Protein AF-A0A2A4P894-F1 (afdb_monomer_lite)

Secondary structure (DSSP, 8-state):
---------PPPEE-TT--EE---TTTS-HHHHHHHHHHHHHHHHHHHHS-HHHHHHHHHHHTS---HHHHHHHHTS-HHHHHHHHHHHHHHHHHHHHHHHTT-

pLDDT: mean 79.54, std 22.39, range [30.97, 98.5]

Sequence (104 aa):
MVRQTRHSSLAIVTNDRGEITAGSTAERGPAEAAAAAESKLLVRDCLDRLPPKFREVLILRELEGLSYRDIARIVGVAQGTVESRIFRARARLANELRKMEEAL

Foldseek 3Di:
DDDDDDLDDFDWDADPVRDTDRDDLVVDPPVVNVVVVVVVVQLVVLLVPDDPLLSQLQCCCPRVVDDLVVSCVVVVHDSVVSVVSPVVSVVSSVVSSVVVVVVD

Structure (mmCIF, N/CA/C/O backbone):
data_AF-A0A2A4P894-F1
#
_entry.id   AF-A0A2A4P894-F1
#
loop_
_atom_site.group_PDB
_atom_site.id
_atom_site.type_symbol
_atom_site.label_atom_id
_atom_site.label_alt_id
_atom_site.label_comp_id
_atom_site.label_asym_id
_atom_site.label_entity_id
_atom_site.label_seq_id
_atom_site.pdbx_PDB_ins_code
_atom_site.Cartn_x
_atom_site.Cartn_y
_atom_site.Cartn_z
_atom_site.occupancy
_atom_site.B_iso_or_equiv
_atom_site.auth_seq_id
_atom_site.auth_comp_id
_atom_site.auth_asym_id
_atom_site.auth_atom_id
_atom_site.pdbx_PDB_model_num
ATOM 1 N N . MET A 1 1 ? -26.009 13.306 -8.921 1.00 35.94 1 MET A N 1
ATOM 2 C CA . MET A 1 1 ? -25.229 13.685 -10.120 1.00 35.94 1 MET A CA 1
ATOM 3 C C . MET A 1 1 ? -23.782 13.247 -9.885 1.00 35.94 1 MET A C 1
ATOM 5 O O . MET A 1 1 ? -22.998 14.001 -9.329 1.00 35.94 1 MET A O 1
ATOM 9 N N . VAL A 1 2 ? -23.464 11.976 -10.153 1.00 31.09 2 VAL A N 1
ATOM 10 C CA . VAL A 1 2 ? -22.142 11.383 -9.870 1.00 31.09 2 VAL A CA 1
ATOM 11 C C . VAL A 1 2 ? -21.351 11.394 -11.173 1.00 31.09 2 VAL A C 1
ATOM 13 O O . VAL A 1 2 ? -21.721 10.711 -12.125 1.00 31.09 2 VAL A O 1
ATOM 16 N N . ARG A 1 3 ? -20.311 12.231 -11.249 1.00 30.97 3 ARG A N 1
ATOM 17 C CA . ARG A 1 3 ? -19.388 12.259 -12.388 1.00 30.97 3 ARG A CA 1
ATOM 18 C C . ARG A 1 3 ? -18.592 10.952 -12.389 1.00 30.97 3 ARG A C 1
ATOM 20 O O . ARG A 1 3 ? -17.812 10.707 -11.477 1.00 30.97 3 ARG A O 1
ATOM 27 N N . GLN A 1 4 ? -18.818 10.121 -13.405 1.00 38.12 4 GLN A N 1
ATOM 28 C CA . GLN A 1 4 ? -17.916 9.030 -13.761 1.00 38.12 4 GLN A CA 1
ATOM 29 C C . GLN A 1 4 ? -16.607 9.645 -14.259 1.00 38.12 4 GLN A C 1
ATOM 31 O O . GLN A 1 4 ? -16.576 10.236 -15.338 1.00 38.12 4 GLN A O 1
ATOM 36 N N . THR A 1 5 ? -15.530 9.507 -13.492 1.00 34.28 5 THR A N 1
ATOM 37 C CA . THR A 1 5 ? -14.184 9.805 -13.984 1.00 34.28 5 THR A CA 1
ATOM 38 C C . THR A 1 5 ? -13.561 8.490 -14.423 1.00 34.28 5 THR A C 1
ATOM 40 O O . THR A 1 5 ? -13.296 7.606 -13.615 1.00 34.28 5 THR A O 1
ATOM 43 N N . ARG A 1 6 ? -13.389 8.343 -15.738 1.00 36.94 6 ARG A N 1
ATOM 44 C CA . ARG A 1 6 ? -12.668 7.236 -16.367 1.00 36.94 6 ARG A CA 1
ATOM 45 C C . ARG A 1 6 ? -11.220 7.260 -15.863 1.00 36.94 6 ARG A C 1
ATOM 47 O O . ARG A 1 6 ? -10.484 8.177 -16.214 1.00 36.94 6 ARG A O 1
ATOM 54 N N . HIS A 1 7 ? -10.810 6.283 -15.058 1.00 38.25 7 HIS A N 1
ATOM 55 C CA . HIS A 1 7 ? -9.424 6.162 -14.599 1.00 38.25 7 HIS A CA 1
ATOM 56 C C . HIS A 1 7 ? -8.554 5.633 -15.754 1.00 38.25 7 HIS A C 1
ATOM 58 O O . HIS A 1 7 ? -8.290 4.438 -15.878 1.00 38.25 7 HIS A O 1
ATOM 64 N N . SER A 1 8 ? -8.163 6.517 -16.677 1.00 39.00 8 SER A N 1
ATOM 65 C CA . SER A 1 8 ? -7.146 6.192 -17.679 1.00 39.00 8 SER A CA 1
ATOM 66 C C . SER A 1 8 ? -5.805 6.071 -16.952 1.00 39.00 8 SER A C 1
ATOM 68 O O . SER A 1 8 ? -5.451 6.961 -16.181 1.00 39.00 8 SER A O 1
ATOM 70 N N . SER A 1 9 ? -5.086 4.966 -17.153 1.00 43.88 9 SER A N 1
ATOM 71 C CA . SER A 1 9 ? -3.770 4.724 -16.549 1.00 43.88 9 SER A CA 1
ATOM 72 C C . SER A 1 9 ? -2.785 5.845 -16.912 1.00 43.88 9 SER A C 1
ATOM 74 O O . SER A 1 9 ? -2.257 5.858 -18.019 1.00 43.88 9 SER A O 1
ATOM 76 N N . LEU A 1 10 ? -2.527 6.766 -15.982 1.00 41.72 10 LEU A N 1
ATOM 77 C CA . LEU A 1 10 ? -1.467 7.769 -16.082 1.00 41.72 10 LEU A CA 1
ATOM 78 C C . LEU A 1 10 ? -0.199 7.218 -15.422 1.00 41.72 10 LEU A C 1
ATOM 80 O O . LEU A 1 10 ? -0.194 6.941 -14.225 1.00 41.72 10 LEU A O 1
ATOM 84 N N . ALA A 1 11 ? 0.873 7.055 -16.198 1.00 43.44 11 ALA A N 1
ATOM 85 C CA . ALA A 1 11 ? 2.218 6.890 -15.656 1.00 43.44 11 ALA A CA 1
ATOM 86 C C . ALA A 1 11 ? 2.846 8.284 -15.527 1.00 43.44 11 ALA A C 1
ATOM 88 O O . ALA A 1 11 ? 2.950 9.007 -16.516 1.00 43.44 11 ALA A O 1
ATOM 89 N N . ILE A 1 12 ? 3.216 8.665 -14.306 1.00 46.44 12 ILE A N 1
ATOM 90 C CA . ILE A 1 12 ? 3.843 9.953 -13.997 1.00 46.44 12 ILE A CA 1
ATOM 91 C C . ILE A 1 12 ? 5.327 9.857 -14.371 1.00 46.44 12 ILE A C 1
ATOM 93 O O . ILE A 1 12 ? 6.027 8.985 -13.859 1.00 46.44 12 ILE A O 1
ATOM 97 N N . VAL A 1 13 ? 5.802 10.739 -15.251 1.00 51.16 13 VAL A N 1
ATOM 98 C CA . VAL A 1 13 ? 7.232 10.936 -15.536 1.00 51.16 13 VAL A CA 1
ATOM 99 C C . VAL A 1 13 ? 7.576 12.389 -15.218 1.00 51.16 13 VAL A C 1
ATOM 101 O O . VAL A 1 13 ? 6.843 13.301 -15.602 1.00 51.16 13 VAL A O 1
ATOM 104 N N . THR A 1 14 ? 8.675 12.594 -14.496 1.00 42.31 14 THR A N 1
ATOM 105 C CA . THR A 1 14 ? 9.213 13.917 -14.156 1.00 42.31 14 THR A CA 1
ATOM 106 C C . THR A 1 14 ? 10.414 14.189 -15.059 1.00 42.31 14 THR A C 1
ATOM 108 O O . THR A 1 14 ? 11.312 13.352 -15.124 1.00 42.31 14 THR A O 1
ATOM 111 N N . ASN A 1 15 ? 10.435 15.326 -15.761 1.00 56.06 15 ASN A N 1
ATOM 112 C CA . ASN A 1 15 ? 11.622 15.771 -16.502 1.00 56.06 15 ASN A CA 1
ATOM 113 C C . ASN A 1 15 ? 12.623 16.501 -15.577 1.00 56.06 15 ASN A C 1
ATOM 115 O O . ASN A 1 15 ? 12.293 16.839 -14.439 1.00 56.06 15 ASN A O 1
ATOM 119 N N . ASP A 1 16 ? 13.829 16.801 -16.074 1.00 49.69 16 ASP A N 1
ATOM 120 C CA . ASP A 1 16 ? 14.911 17.461 -15.311 1.00 49.69 16 ASP A CA 1
ATOM 121 C C . ASP A 1 16 ? 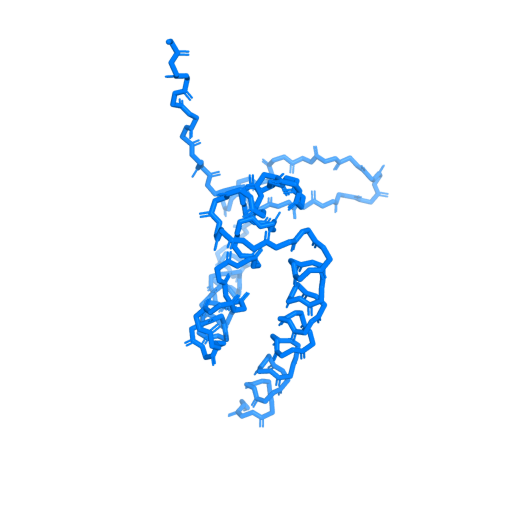14.563 18.873 -14.794 1.00 49.69 16 ASP A C 1
ATOM 123 O O . ASP A 1 16 ? 15.301 19.453 -13.999 1.00 49.69 16 ASP A O 1
ATOM 127 N N . ARG A 1 17 ? 13.431 19.443 -15.228 1.00 47.97 17 ARG A N 1
ATOM 128 C CA . ARG A 1 17 ? 12.914 20.744 -14.777 1.00 47.97 17 ARG A CA 1
ATOM 129 C C . ARG A 1 17 ? 11.786 20.626 -13.750 1.00 47.97 17 ARG A C 1
ATOM 131 O O . ARG A 1 17 ? 11.254 21.644 -13.320 1.00 47.97 17 ARG A O 1
ATOM 138 N N . GLY A 1 18 ? 11.428 19.408 -13.338 1.00 50.66 18 GLY A N 1
ATOM 139 C CA . GLY A 1 18 ? 10.347 19.167 -12.382 1.00 50.66 18 GLY A CA 1
ATOM 140 C C . GLY A 1 18 ? 8.945 19.361 -12.965 1.00 50.66 18 GLY A C 1
ATOM 141 O O . GLY A 1 18 ? 7.979 19.449 -12.208 1.00 50.66 18 GLY A O 1
ATOM 142 N N . GLU A 1 19 ? 8.807 19.435 -14.291 1.00 40.53 19 GLU A N 1
ATOM 143 C CA . GLU A 1 19 ? 7.512 19.605 -14.946 1.00 40.53 19 GLU A CA 1
ATOM 144 C C . GLU A 1 19 ? 6.827 18.245 -15.117 1.00 40.53 19 GLU A C 1
ATOM 146 O O . GLU A 1 19 ? 7.385 17.296 -15.677 1.00 40.53 19 GLU A O 1
ATOM 151 N N . ILE A 1 20 ? 5.586 18.157 -14.637 1.00 50.22 20 ILE A N 1
ATOM 152 C CA . ILE A 1 20 ? 4.744 16.968 -14.773 1.00 50.22 20 ILE A CA 1
ATOM 153 C C . ILE A 1 20 ? 4.215 16.942 -16.207 1.00 50.22 20 ILE A C 1
ATOM 155 O O . ILE A 1 20 ? 3.333 17.725 -16.560 1.00 50.22 20 ILE A O 1
ATOM 159 N N . THR A 1 21 ? 4.738 16.040 -17.037 1.00 47.88 21 THR A N 1
ATOM 160 C CA . THR A 1 21 ? 4.239 15.825 -18.403 1.00 47.88 21 THR A CA 1
ATOM 161 C C . THR A 1 21 ? 3.584 14.454 -18.527 1.00 47.88 21 THR A C 1
ATOM 163 O O . THR A 1 21 ? 4.071 13.447 -18.013 1.00 47.88 21 THR A O 1
ATOM 166 N N . ALA A 1 22 ? 2.432 14.415 -19.201 1.00 48.88 22 ALA A N 1
ATOM 167 C CA . ALA A 1 22 ? 1.711 13.186 -19.510 1.00 48.88 22 ALA A CA 1
ATOM 168 C C . ALA A 1 22 ? 2.414 12.456 -20.666 1.00 48.88 22 ALA A C 1
ATOM 170 O O . ALA A 1 22 ? 1.965 12.509 -21.807 1.00 48.88 22 ALA A O 1
ATOM 171 N N . GLY A 1 23 ? 3.542 11.803 -20.378 1.00 46.88 23 GLY A N 1
ATOM 172 C CA . GLY A 1 23 ? 4.245 10.972 -21.352 1.00 46.88 23 GLY A CA 1
ATOM 173 C C . GLY A 1 23 ? 3.421 9.730 -21.689 1.00 46.88 23 GLY A C 1
ATOM 174 O O . GLY A 1 23 ? 3.296 8.808 -20.878 1.00 46.88 23 GLY A O 1
ATOM 175 N N . SER A 1 24 ? 2.846 9.696 -22.890 1.00 49.66 24 SER A N 1
ATOM 176 C CA . SER A 1 24 ? 2.227 8.488 -23.436 1.00 49.66 24 SER A CA 1
ATOM 177 C C . SER A 1 24 ? 3.281 7.384 -23.552 1.00 49.66 24 SER A C 1
ATOM 179 O O . SER A 1 24 ? 4.410 7.630 -23.972 1.00 49.66 24 SER A O 1
ATOM 181 N N . THR A 1 25 ? 2.927 6.132 -23.245 1.00 51.97 25 THR A N 1
ATOM 182 C CA . THR A 1 25 ? 3.790 4.971 -23.539 1.00 51.97 25 THR A CA 1
ATOM 183 C C . THR A 1 25 ? 4.186 4.878 -25.015 1.00 51.97 25 THR A C 1
ATOM 185 O O . THR A 1 25 ? 5.150 4.190 -25.315 1.00 51.97 25 THR A O 1
ATOM 188 N N . ALA A 1 26 ? 3.482 5.574 -25.915 1.00 51.50 26 ALA A N 1
ATOM 189 C CA . ALA A 1 26 ? 3.803 5.644 -27.338 1.00 51.50 26 ALA A CA 1
ATOM 190 C C . ALA A 1 26 ? 5.031 6.515 -27.680 1.00 51.50 26 ALA A C 1
ATOM 192 O O . ALA A 1 26 ? 5.569 6.363 -28.770 1.00 51.50 26 ALA A O 1
ATOM 193 N N . GLU A 1 27 ? 5.474 7.413 -26.790 1.00 56.22 27 GLU A N 1
ATOM 194 C CA . GLU A 1 27 ? 6.670 8.254 -27.015 1.00 56.22 27 GLU A CA 1
ATOM 195 C C . GLU A 1 27 ? 7.968 7.594 -26.529 1.00 56.22 27 GLU A C 1
ATOM 197 O O . GLU A 1 27 ? 9.061 8.020 -26.893 1.00 56.22 27 GLU A O 1
ATOM 202 N N . ARG A 1 28 ? 7.845 6.528 -25.731 1.00 59.72 28 ARG A N 1
ATOM 203 C CA . ARG A 1 28 ? 8.961 5.691 -25.290 1.00 59.72 28 ARG A CA 1
ATOM 204 C C . ARG A 1 28 ? 9.260 4.654 -26.363 1.00 59.72 28 ARG A C 1
ATOM 206 O O . ARG A 1 28 ? 8.344 4.009 -26.874 1.00 59.72 28 ARG A O 1
ATOM 213 N N . GLY A 1 29 ? 10.531 4.495 -26.726 1.00 77.00 29 GLY A N 1
ATOM 214 C CA . GLY A 1 29 ? 10.933 3.521 -27.743 1.00 77.00 29 GLY A CA 1
ATOM 215 C C . GLY A 1 29 ? 10.476 2.094 -27.377 1.00 77.00 29 GLY A C 1
ATOM 216 O O . GLY A 1 29 ? 10.215 1.814 -26.204 1.00 77.00 29 GLY A O 1
ATOM 217 N N . PRO A 1 30 ? 10.406 1.149 -28.334 1.00 77.94 30 PRO A N 1
ATOM 218 C CA . PRO A 1 30 ? 9.870 -0.197 -28.090 1.00 77.94 30 PRO A CA 1
ATOM 219 C C . PRO A 1 30 ? 10.495 -0.925 -26.886 1.00 77.94 30 PRO A C 1
ATOM 221 O O . PRO A 1 30 ? 9.793 -1.617 -26.152 1.00 77.94 30 PRO A O 1
ATOM 224 N N . ALA A 1 31 ? 11.797 -0.732 -26.650 1.00 79.75 31 ALA A N 1
ATOM 225 C CA . ALA A 1 31 ? 12.516 -1.318 -25.518 1.00 79.75 31 ALA A CA 1
ATOM 226 C C . ALA A 1 31 ? 12.078 -0.737 -24.160 1.00 79.75 31 ALA A C 1
ATOM 228 O O . ALA A 1 31 ? 11.855 -1.478 -23.206 1.00 79.75 31 ALA A O 1
ATOM 229 N N . GLU A 1 32 ? 11.896 0.580 -24.072 1.00 76.25 32 GLU A N 1
ATOM 230 C CA . GLU A 1 32 ? 11.441 1.249 -22.849 1.00 76.25 32 GLU A CA 1
ATOM 231 C C . GLU A 1 32 ? 9.985 0.900 -22.525 1.00 76.25 32 GLU A C 1
ATOM 233 O O . GLU A 1 32 ? 9.628 0.707 -21.362 1.00 76.25 32 GLU A O 1
ATOM 238 N N . ALA A 1 33 ? 9.138 0.781 -23.553 1.00 75.56 33 ALA A N 1
ATOM 239 C CA . ALA A 1 33 ? 7.763 0.324 -23.394 1.00 75.56 33 ALA A CA 1
ATOM 240 C C . ALA A 1 33 ? 7.701 -1.124 -22.874 1.00 75.56 33 ALA A C 1
ATOM 242 O O . ALA A 1 33 ? 6.893 -1.418 -21.990 1.00 75.56 33 ALA A O 1
ATOM 243 N N . ALA A 1 34 ? 8.574 -2.007 -23.373 1.00 78.12 34 ALA A N 1
ATOM 244 C CA . ALA A 1 34 ? 8.685 -3.384 -22.894 1.00 78.12 34 ALA A CA 1
ATOM 245 C C . ALA A 1 34 ? 9.145 -3.448 -21.425 1.00 78.12 34 ALA A C 1
ATOM 247 O O . ALA A 1 34 ? 8.475 -4.080 -20.611 1.00 78.12 34 ALA A O 1
ATOM 248 N N . ALA A 1 35 ? 10.204 -2.718 -21.057 1.00 79.12 35 ALA A N 1
ATOM 249 C CA . ALA A 1 35 ? 10.702 -2.658 -19.678 1.00 79.12 35 ALA A CA 1
ATOM 250 C C . ALA A 1 35 ? 9.664 -2.080 -18.694 1.00 79.12 35 ALA A C 1
ATOM 252 O O . ALA A 1 35 ? 9.498 -2.568 -17.573 1.00 79.12 35 ALA A O 1
ATOM 253 N N . ALA A 1 36 ? 8.911 -1.057 -19.115 1.00 77.88 36 ALA A N 1
ATOM 254 C CA . ALA A 1 36 ? 7.817 -0.505 -18.319 1.00 77.88 36 ALA A CA 1
ATOM 255 C C . ALA A 1 36 ? 6.665 -1.510 -18.138 1.00 77.88 36 ALA A C 1
ATOM 257 O O . ALA A 1 36 ? 6.064 -1.573 -17.062 1.00 77.88 36 ALA A O 1
ATOM 258 N N . ALA A 1 37 ? 6.347 -2.298 -19.170 1.00 82.00 37 ALA A N 1
ATOM 259 C CA . ALA A 1 37 ? 5.332 -3.344 -19.086 1.00 82.00 37 ALA A CA 1
ATOM 260 C C . ALA A 1 37 ? 5.757 -4.468 -18.128 1.00 82.00 37 ALA A C 1
ATOM 262 O O . ALA A 1 37 ? 4.960 -4.867 -17.281 1.00 82.00 37 ALA A O 1
ATOM 263 N N . GLU A 1 38 ? 7.010 -4.914 -18.206 1.00 83.44 38 GLU A N 1
ATOM 264 C CA . GLU A 1 38 ? 7.594 -5.903 -17.293 1.00 83.44 38 GLU A CA 1
ATOM 265 C C . GLU A 1 38 ? 7.567 -5.415 -15.839 1.00 83.44 38 GLU A C 1
ATOM 267 O O . GLU A 1 38 ? 7.039 -6.094 -14.957 1.00 83.44 38 GLU A O 1
ATOM 272 N N . SER A 1 39 ? 8.003 -4.174 -15.602 1.00 83.69 39 SER A N 1
ATOM 273 C CA . SER A 1 39 ? 7.959 -3.554 -14.272 1.00 83.69 39 SER A CA 1
ATOM 274 C C . SER A 1 39 ? 6.530 -3.494 -13.718 1.00 83.69 39 SER A C 1
ATOM 276 O O . SER A 1 39 ? 6.285 -3.761 -12.540 1.00 83.69 39 SER A O 1
ATOM 278 N N . LYS A 1 40 ? 5.547 -3.174 -14.572 1.00 86.12 40 LYS A N 1
ATOM 279 C CA . LYS A 1 40 ? 4.129 -3.134 -14.191 1.00 86.12 40 LYS A CA 1
ATOM 280 C C . LYS A 1 40 ? 3.591 -4.518 -13.821 1.00 86.12 40 LYS A C 1
ATOM 282 O O . LYS A 1 40 ? 2.792 -4.612 -12.887 1.00 86.12 40 LYS A O 1
ATOM 287 N N . LEU A 1 41 ? 3.999 -5.567 -14.536 1.00 89.00 41 LEU A N 1
ATOM 288 C CA . LEU A 1 41 ? 3.633 -6.949 -14.211 1.00 89.00 41 LEU A CA 1
ATOM 289 C C . LEU A 1 41 ? 4.208 -7.355 -12.851 1.00 89.00 41 LEU A C 1
ATOM 291 O O . LEU A 1 41 ? 3.458 -7.816 -11.995 1.00 89.00 41 LEU A O 1
ATOM 295 N N . LEU A 1 42 ? 5.484 -7.060 -12.598 1.00 90.00 42 LEU A N 1
ATOM 296 C CA . LEU A 1 42 ? 6.141 -7.381 -11.331 1.00 90.00 42 LEU A CA 1
ATOM 297 C C . LEU A 1 42 ? 5.478 -6.686 -10.128 1.00 90.00 42 LEU A C 1
ATOM 299 O O . LEU A 1 42 ? 5.203 -7.322 -9.107 1.00 90.00 42 LEU A O 1
ATOM 303 N N . VAL A 1 43 ? 5.139 -5.397 -10.250 1.00 88.81 43 VAL A N 1
ATOM 304 C CA . VAL A 1 43 ? 4.402 -4.671 -9.198 1.00 88.81 43 VAL A CA 1
ATOM 305 C C . VAL A 1 43 ? 3.021 -5.284 -8.963 1.00 88.81 43 VAL A C 1
ATOM 307 O O . VAL A 1 43 ? 2.603 -5.424 -7.811 1.00 88.81 43 VAL A O 1
ATOM 310 N N . ARG A 1 44 ? 2.310 -5.663 -10.031 1.00 91.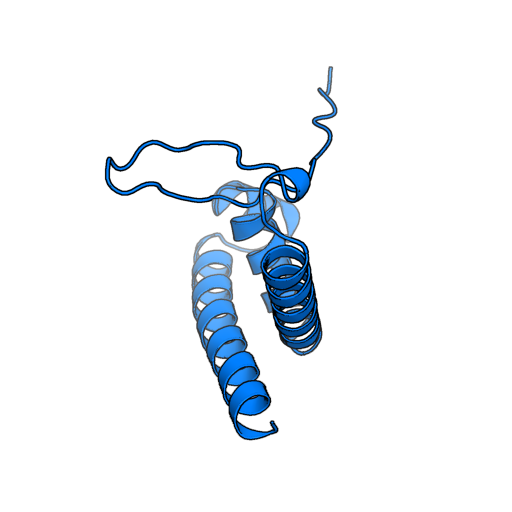31 44 ARG A N 1
ATOM 311 C CA . ARG A 1 44 ? 0.994 -6.304 -9.927 1.00 91.31 44 ARG A CA 1
ATOM 312 C C . ARG A 1 44 ? 1.082 -7.633 -9.180 1.00 91.31 44 ARG A C 1
ATOM 314 O O . ARG A 1 44 ? 0.317 -7.835 -8.240 1.00 91.31 44 ARG A O 1
ATOM 321 N N 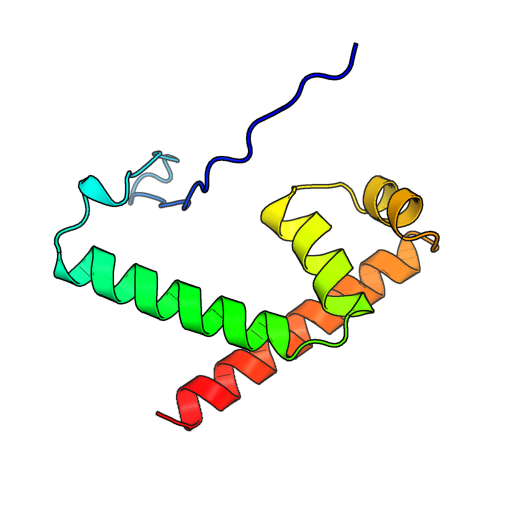. ASP A 1 45 ? 2.044 -8.477 -9.527 1.00 93.25 45 ASP A N 1
ATOM 322 C CA . ASP A 1 45 ? 2.243 -9.771 -8.873 1.00 93.25 45 ASP A CA 1
ATOM 323 C C . ASP A 1 45 ? 2.590 -9.604 -7.388 1.00 93.25 45 ASP A C 1
ATOM 325 O O . ASP A 1 45 ? 2.091 -10.338 -6.531 1.00 93.25 45 ASP A O 1
ATOM 329 N N . CYS A 1 46 ? 3.392 -8.592 -7.047 1.00 93.31 46 CYS A N 1
ATOM 330 C CA . CYS A 1 46 ? 3.710 -8.279 -5.656 1.00 93.31 46 CYS A CA 1
ATOM 331 C C . CYS A 1 46 ? 2.483 -7.776 -4.885 1.00 93.31 46 CYS A C 1
ATOM 333 O O . CYS A 1 46 ? 2.242 -8.216 -3.759 1.00 93.31 46 CYS A O 1
ATOM 335 N N . LEU A 1 47 ? 1.662 -6.906 -5.484 1.00 93.62 47 LEU A N 1
ATOM 336 C CA . LEU A 1 47 ? 0.379 -6.500 -4.901 1.00 93.62 47 LEU A CA 1
ATOM 337 C C . LEU A 1 47 ? -0.533 -7.711 -4.676 1.00 93.62 47 LEU A C 1
ATOM 339 O O . LEU A 1 47 ? -1.172 -7.799 -3.623 1.00 93.62 47 LEU A O 1
ATOM 343 N N . ASP A 1 48 ? -0.547 -8.669 -5.603 1.00 93.94 48 ASP A N 1
ATOM 344 C CA . ASP A 1 48 ? -1.351 -9.887 -5.510 1.00 93.94 48 ASP A CA 1
ATOM 345 C C . ASP A 1 48 ? -0.903 -10.859 -4.405 1.00 93.94 48 ASP A C 1
ATOM 347 O O . ASP A 1 48 ? -1.707 -11.666 -3.926 1.00 93.94 48 ASP A O 1
ATOM 351 N N . ARG A 1 49 ? 0.316 -10.697 -3.886 1.00 94.88 49 ARG A N 1
ATOM 352 C CA . ARG A 1 49 ? 0.828 -11.416 -2.706 1.00 94.88 49 ARG A CA 1
ATOM 353 C C . ARG A 1 49 ? 0.507 -10.729 -1.379 1.00 94.88 49 ARG A C 1
ATOM 355 O O . ARG A 1 49 ? 0.608 -11.349 -0.318 1.00 94.88 49 ARG A O 1
ATOM 362 N N . LEU A 1 50 ? 0.081 -9.462 -1.390 1.00 96.38 50 LEU A N 1
ATOM 363 C CA . LEU A 1 50 ? -0.336 -8.785 -0.162 1.00 96.38 50 LEU A CA 1
ATOM 364 C C . LEU A 1 50 ? -1.666 -9.360 0.349 1.00 96.38 50 LEU A C 1
ATOM 366 O O . LEU A 1 50 ? -2.589 -9.566 -0.445 1.00 96.38 50 LEU A O 1
ATOM 370 N N . PRO A 1 51 ? -1.831 -9.516 1.679 1.00 97.62 51 PRO A N 1
ATOM 371 C CA . PRO A 1 51 ? -3.133 -9.809 2.266 1.00 97.62 51 PRO A CA 1
ATOM 372 C C . PRO A 1 51 ? -4.197 -8.789 1.815 1.00 97.62 51 PRO A C 1
ATOM 374 O O . PRO A 1 51 ? -3.890 -7.589 1.795 1.00 97.62 51 PRO A O 1
ATOM 377 N N . PRO A 1 52 ? -5.449 -9.211 1.540 1.00 97.00 52 PRO A N 1
ATOM 378 C CA . PRO A 1 52 ? -6.467 -8.359 0.912 1.00 97.00 52 PRO 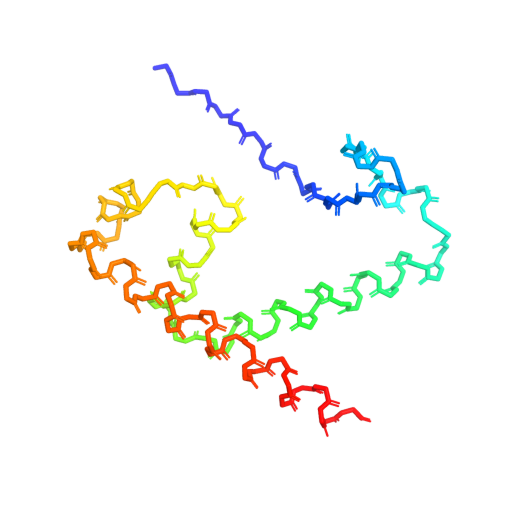A CA 1
ATOM 379 C C . PRO A 1 52 ? -6.657 -6.999 1.593 1.00 97.00 52 PRO A C 1
ATOM 381 O O . PRO A 1 52 ? -6.599 -5.964 0.942 1.00 97.00 52 PRO A O 1
ATOM 384 N N . LYS A 1 53 ? -6.736 -6.982 2.930 1.00 97.12 53 LYS A N 1
ATOM 385 C CA . LYS A 1 53 ? -6.896 -5.757 3.738 1.00 97.12 53 LYS A CA 1
ATOM 386 C C . LYS A 1 53 ? -5.769 -4.726 3.597 1.00 97.12 53 LYS A C 1
ATOM 388 O O . LYS A 1 53 ? -5.956 -3.570 3.965 1.00 97.12 53 LYS A O 1
ATOM 393 N N . PHE A 1 54 ? -4.577 -5.151 3.177 1.00 97.94 54 PHE A N 1
ATOM 394 C CA . PHE A 1 54 ? -3.435 -4.270 2.933 1.00 97.94 54 PHE A CA 1
ATOM 395 C C . PHE A 1 54 ? -3.413 -3.806 1.481 1.00 97.94 54 PHE A C 1
ATOM 397 O O . PHE A 1 54 ? -3.190 -2.626 1.238 1.00 97.94 54 PHE A O 1
ATOM 404 N N . ARG A 1 55 ? -3.698 -4.713 0.539 1.00 97.75 55 ARG A N 1
ATOM 405 C CA . ARG A 1 55 ? -3.820 -4.392 -0.887 1.00 97.75 55 ARG A CA 1
ATOM 406 C C . ARG A 1 55 ? -4.912 -3.355 -1.134 1.00 97.75 55 ARG A C 1
ATOM 408 O O . ARG A 1 55 ? -4.662 -2.359 -1.798 1.00 97.75 55 ARG A O 1
ATOM 415 N N . GLU A 1 56 ? -6.087 -3.563 -0.551 1.00 97.62 56 GLU A N 1
ATOM 416 C CA . GLU A 1 56 ? -7.257 -2.700 -0.719 1.00 97.62 56 GLU A CA 1
ATOM 417 C C . GLU A 1 56 ? -6.966 -1.250 -0.311 1.00 97.62 56 GLU A C 1
ATOM 419 O O . GLU A 1 56 ? -7.132 -0.337 -1.116 1.00 97.62 56 GLU A O 1
ATOM 424 N N . VAL A 1 57 ? -6.448 -1.023 0.903 1.00 98.06 57 VAL A N 1
ATOM 425 C CA . VAL A 1 57 ? -6.131 0.343 1.360 1.00 98.06 57 VAL A CA 1
ATOM 426 C C . VAL A 1 57 ? -5.009 0.992 0.549 1.00 98.06 57 VAL A C 1
ATOM 428 O O . VAL A 1 57 ? -4.978 2.214 0.438 1.00 98.06 57 VAL A O 1
ATOM 431 N N . LEU A 1 58 ? -4.092 0.194 -0.008 1.00 96.69 58 LEU A N 1
ATOM 432 C CA . LEU A 1 58 ? -2.993 0.694 -0.825 1.00 96.69 58 LEU A CA 1
ATOM 433 C C . LEU A 1 58 ? -3.492 1.114 -2.212 1.00 96.69 58 LEU A C 1
ATOM 435 O O . LEU A 1 58 ? -3.141 2.190 -2.673 1.00 96.69 58 LEU A O 1
ATOM 439 N N . ILE A 1 59 ? -4.363 0.319 -2.841 1.00 95.94 59 ILE A N 1
ATOM 440 C CA . ILE A 1 59 ? -4.997 0.665 -4.122 1.00 95.94 59 ILE A CA 1
ATOM 441 C C . ILE A 1 59 ? -5.826 1.9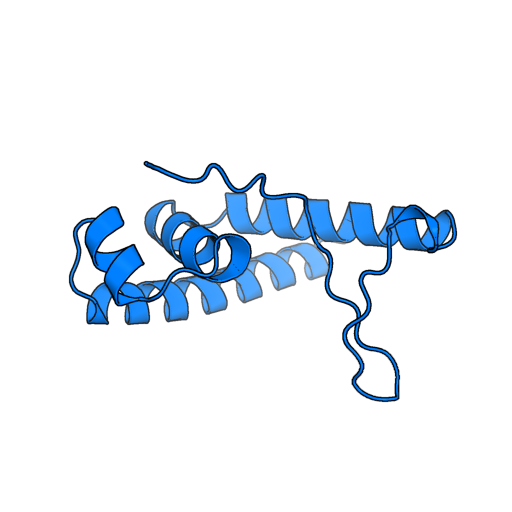41 -3.974 1.00 95.94 59 ILE A C 1
ATOM 443 O O . ILE A 1 59 ? -5.624 2.896 -4.721 1.00 95.94 59 ILE A O 1
ATOM 447 N N . LEU A 1 60 ? -6.701 1.995 -2.965 1.00 97.06 60 LEU A N 1
ATOM 448 C CA . LEU A 1 60 ? -7.542 3.169 -2.728 1.00 97.06 60 LEU A CA 1
ATOM 449 C C . LEU A 1 60 ? -6.712 4.432 -2.456 1.00 97.06 60 LEU A C 1
ATOM 451 O O . LEU A 1 60 ? -7.134 5.535 -2.797 1.00 97.06 60 LEU A O 1
ATOM 455 N N . ARG A 1 61 ? -5.533 4.291 -1.837 1.00 97.12 61 ARG A N 1
ATOM 456 C CA . ARG A 1 61 ? -4.658 5.430 -1.562 1.00 97.12 61 ARG A CA 1
ATOM 457 C C . ARG A 1 61 ? -3.829 5.854 -2.771 1.00 97.12 61 ARG A C 1
ATOM 459 O O . ARG A 1 61 ? -3.806 7.037 -3.084 1.00 97.12 61 ARG A O 1
ATOM 466 N N . GLU A 1 62 ? -3.101 4.924 -3.376 1.00 93.69 62 GLU A N 1
ATOM 467 C CA . GLU A 1 62 ? -2.053 5.236 -4.356 1.00 93.69 62 GLU A CA 1
ATOM 468 C C . GLU A 1 62 ? -2.587 5.293 -5.788 1.00 93.69 62 GLU A C 1
ATOM 470 O O . GLU A 1 62 ? -2.075 6.063 -6.594 1.00 93.69 62 GLU A O 1
ATOM 475 N N . LEU A 1 63 ? -3.610 4.493 -6.113 1.00 89.94 63 LEU A N 1
ATOM 476 C CA . LEU A 1 63 ? -4.193 4.464 -7.456 1.00 89.94 63 LEU A CA 1
ATOM 477 C C . LEU A 1 63 ? -5.400 5.393 -7.554 1.00 89.94 63 LEU A C 1
ATOM 479 O O . LEU A 1 63 ? -5.451 6.205 -8.466 1.00 89.94 63 LEU A O 1
ATOM 483 N N . GLU A 1 64 ? -6.319 5.325 -6.590 1.00 93.56 64 GLU A N 1
ATOM 484 C CA . GLU A 1 64 ? -7.548 6.138 -6.599 1.00 93.56 64 GLU A CA 1
ATOM 485 C C . GLU A 1 64 ? -7.377 7.515 -5.923 1.00 93.56 64 GLU A C 1
ATOM 487 O O . GLU A 1 64 ? -8.283 8.348 -5.946 1.00 93.56 64 GLU A O 1
ATOM 492 N N . GLY A 1 65 ? -6.233 7.768 -5.274 1.00 95.56 65 GLY A N 1
ATOM 493 C CA . GLY A 1 65 ? -5.914 9.066 -4.668 1.00 95.56 65 GLY A CA 1
ATOM 494 C C . GLY A 1 65 ? -6.786 9.462 -3.468 1.00 95.56 65 GLY A C 1
ATOM 495 O O . GLY A 1 65 ? -6.856 10.644 -3.121 1.00 95.56 65 GLY A O 1
ATOM 496 N N . LEU A 1 66 ? -7.468 8.513 -2.818 1.00 97.56 66 LEU A N 1
ATOM 497 C CA . LEU A 1 66 ? -8.427 8.824 -1.759 1.00 97.56 66 LEU A CA 1
ATOM 498 C C . LEU A 1 66 ? -7.754 9.292 -0.457 1.00 97.56 66 LEU A C 1
ATOM 500 O O . LEU A 1 66 ? -6.641 8.892 -0.078 1.00 97.56 66 LEU A O 1
ATOM 504 N N . SER A 1 67 ? -8.467 10.139 0.290 1.00 97.81 67 SER A N 1
ATOM 505 C CA . SER A 1 67 ? -8.034 10.550 1.627 1.00 97.81 67 SER A CA 1
ATOM 506 C C . SER A 1 67 ? -8.186 9.402 2.632 1.00 97.81 67 SER A C 1
ATOM 508 O O . SER A 1 67 ? -9.054 8.543 2.484 1.00 97.81 67 SER A O 1
ATOM 510 N N . TYR A 1 68 ? -7.393 9.395 3.708 1.00 97.69 68 TYR A N 1
ATOM 511 C CA . TYR A 1 68 ? -7.496 8.350 4.741 1.00 97.69 68 TYR A CA 1
ATOM 512 C C . TYR A 1 68 ? -8.886 8.285 5.377 1.00 97.69 68 TYR A C 1
ATOM 514 O O . TYR A 1 68 ? -9.361 7.203 5.714 1.00 97.69 68 TYR A O 1
ATOM 522 N N . ARG A 1 69 ? -9.562 9.433 5.489 1.00 97.94 69 ARG A N 1
ATOM 523 C CA . ARG A 1 69 ? -10.942 9.526 5.968 1.00 97.94 69 ARG A CA 1
ATOM 524 C C . ARG A 1 69 ? -11.933 8.869 5.005 1.00 97.94 69 ARG A C 1
ATOM 526 O O . ARG A 1 69 ? -12.879 8.230 5.453 1.00 97.94 69 ARG A O 1
ATOM 533 N N . ASP A 1 70 ? -11.749 9.021 3.697 1.00 98.25 70 ASP A N 1
ATOM 534 C CA . ASP A 1 70 ? -12.643 8.414 2.700 1.00 98.25 70 ASP A CA 1
ATOM 535 C C . ASP A 1 70 ? -12.431 6.905 2.636 1.00 98.25 70 ASP A C 1
ATOM 537 O O . ASP A 1 70 ? -13.396 6.147 2.666 1.00 98.25 70 ASP A O 1
ATOM 541 N N . ILE A 1 71 ? -11.170 6.471 2.681 1.00 98.38 71 ILE A N 1
ATOM 542 C CA . ILE A 1 71 ? -10.806 5.055 2.769 1.00 98.38 71 ILE A CA 1
ATOM 543 C C . ILE A 1 71 ? -11.413 4.429 4.027 1.00 98.38 71 ILE A C 1
ATOM 545 O O . ILE A 1 71 ? -12.025 3.372 3.941 1.00 98.38 71 ILE A O 1
ATOM 549 N N . ALA A 1 72 ? -11.305 5.096 5.182 1.00 98.44 72 ALA A N 1
ATOM 550 C CA . ALA A 1 72 ? -11.887 4.641 6.446 1.00 98.44 72 ALA A CA 1
ATOM 551 C C . ALA A 1 72 ? -13.399 4.393 6.337 1.00 98.44 72 ALA A C 1
ATOM 553 O O . ALA A 1 72 ? -13.893 3.376 6.824 1.00 98.44 72 ALA A O 1
ATOM 554 N N . ARG A 1 73 ? -14.117 5.289 5.645 1.00 98.38 73 ARG A N 1
ATOM 555 C CA . ARG A 1 73 ? -15.554 5.144 5.373 1.00 98.38 73 ARG A CA 1
ATOM 556 C C . ARG A 1 73 ? -15.861 3.987 4.423 1.00 98.38 73 ARG A C 1
ATOM 558 O O . ARG A 1 73 ? -16.829 3.279 4.660 1.00 98.38 73 ARG A O 1
ATOM 565 N N . ILE A 1 74 ? -15.046 3.786 3.387 1.00 98.12 74 ILE A N 1
ATOM 566 C CA . ILE A 1 74 ? -15.224 2.709 2.399 1.00 98.12 74 ILE A CA 1
ATOM 567 C C . ILE A 1 74 ? -15.002 1.334 3.034 1.00 98.12 74 ILE A C 1
ATOM 569 O O . ILE A 1 74 ? -15.828 0.444 2.871 1.00 98.12 74 ILE A O 1
ATOM 573 N N . VAL A 1 75 ? -13.907 1.164 3.780 1.00 97.38 75 VAL A N 1
ATOM 574 C CA . VAL A 1 75 ? -13.514 -0.146 4.332 1.00 97.38 75 VAL A CA 1
ATOM 575 C C . VAL A 1 75 ? -14.085 -0.419 5.730 1.00 97.38 75 VAL A C 1
ATOM 577 O O . VAL A 1 75 ? -13.837 -1.480 6.300 1.00 97.38 75 VAL A O 1
ATOM 580 N N . GLY A 1 76 ? -14.812 0.540 6.315 1.00 97.81 76 GLY A N 1
ATOM 581 C CA . GLY A 1 76 ? -15.514 0.381 7.592 1.00 97.81 76 GLY A CA 1
ATOM 582 C C . GLY A 1 76 ? -14.606 0.280 8.823 1.00 97.81 76 GLY A C 1
ATOM 583 O O . GLY A 1 76 ? -14.875 -0.516 9.720 1.00 97.81 76 GLY A O 1
ATOM 584 N N . VAL A 1 77 ? -13.516 1.055 8.887 1.00 98.06 77 VAL A N 1
ATOM 585 C CA . VAL A 1 77 ? -12.577 1.054 10.032 1.00 98.06 77 VAL A CA 1
ATOM 586 C C . VAL A 1 77 ? -12.186 2.468 10.459 1.00 98.06 77 VAL A C 1
ATOM 588 O O . VAL A 1 77 ? -12.370 3.422 9.714 1.00 98.06 77 VAL A O 1
ATOM 591 N N . ALA A 1 78 ? -11.591 2.620 11.646 1.00 98.31 78 ALA A N 1
ATOM 592 C CA . ALA A 1 78 ? -11.079 3.912 12.109 1.00 98.31 78 ALA A CA 1
ATOM 593 C C . ALA A 1 78 ? -9.940 4.445 11.215 1.00 98.31 78 ALA A C 1
ATOM 595 O O . ALA A 1 78 ? -9.103 3.674 10.740 1.00 98.31 78 ALA A O 1
ATOM 596 N N . GLN A 1 79 ? -9.830 5.770 11.064 1.00 97.88 79 GLN A N 1
ATOM 597 C CA . GLN A 1 79 ? -8.778 6.395 10.246 1.00 97.88 79 GLN A CA 1
ATOM 598 C C . GLN A 1 79 ? -7.358 5.986 10.682 1.00 97.88 79 GLN A C 1
ATOM 600 O O . GLN A 1 79 ? -6.553 5.598 9.840 1.00 97.88 79 GLN A O 1
ATOM 605 N N . GLY A 1 80 ? -7.068 5.942 11.988 1.00 98.25 80 GLY A N 1
ATOM 606 C CA . GLY A 1 80 ? -5.771 5.454 12.484 1.00 98.25 80 GLY A CA 1
ATOM 607 C C . GLY A 1 80 ? -5.491 3.983 12.127 1.00 98.25 80 GLY A C 1
ATOM 608 O O . GLY A 1 80 ? -4.344 3.578 11.933 1.00 98.25 80 GLY A O 1
ATOM 609 N N . THR A 1 81 ? -6.540 3.167 11.943 1.00 98.25 81 THR A N 1
ATOM 610 C CA . THR A 1 81 ? -6.380 1.803 11.415 1.00 98.25 81 THR A CA 1
ATOM 611 C C . THR A 1 81 ? -5.961 1.836 9.950 1.00 98.25 81 THR A C 1
ATOM 613 O O . THR A 1 81 ? -5.060 1.082 9.584 1.00 98.25 81 THR A O 1
ATOM 616 N N . VAL A 1 82 ? -6.552 2.711 9.129 1.00 98.50 82 VAL A N 1
ATOM 617 C CA . VAL A 1 82 ? -6.145 2.911 7.727 1.00 98.50 82 VAL A CA 1
ATOM 618 C C . VAL A 1 82 ? -4.677 3.319 7.644 1.00 98.50 82 VAL A C 1
ATOM 620 O O . VAL A 1 82 ? -3.918 2.668 6.933 1.00 98.50 82 VAL A O 1
ATOM 623 N N . GLU A 1 83 ? -4.253 4.307 8.433 1.00 97.94 83 GLU A N 1
ATOM 624 C CA . GLU A 1 83 ? -2.855 4.758 8.499 1.00 97.94 83 GLU A CA 1
ATOM 625 C C . GLU A 1 83 ? -1.902 3.601 8.822 1.00 97.94 83 GLU A C 1
ATOM 627 O O . GLU A 1 83 ? -0.964 3.317 8.072 1.00 97.94 83 GLU A O 1
ATOM 632 N N . SER A 1 84 ? -2.203 2.842 9.882 1.00 98.50 84 SER A N 1
ATOM 633 C CA . SER A 1 84 ? -1.390 1.684 10.270 1.00 98.50 84 SER A CA 1
ATOM 634 C C . SER A 1 84 ? -1.405 0.552 9.230 1.00 98.50 84 SER A C 1
ATOM 636 O O . SER A 1 84 ? -0.453 -0.231 9.149 1.00 98.50 84 SER A O 1
ATOM 638 N N . ARG A 1 85 ? -2.492 0.404 8.458 1.00 98.25 85 ARG A N 1
ATOM 639 C CA . ARG A 1 85 ? -2.591 -0.591 7.384 1.00 98.25 85 ARG A CA 1
ATOM 640 C C . ARG A 1 85 ? -1.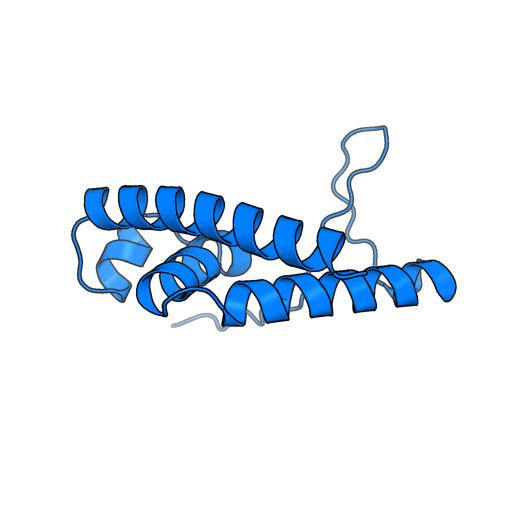770 -0.156 6.180 1.00 98.25 85 ARG A C 1
ATOM 642 O O . ARG A 1 85 ? -1.030 -0.990 5.680 1.00 98.25 85 ARG A O 1
ATOM 649 N N . ILE A 1 86 ? -1.835 1.110 5.772 1.00 98.12 86 ILE A N 1
ATOM 650 C CA . ILE A 1 86 ? -1.045 1.657 4.659 1.00 98.12 86 ILE A CA 1
ATOM 651 C C . ILE A 1 86 ? 0.449 1.547 4.964 1.00 98.12 86 ILE A C 1
ATOM 653 O O . ILE A 1 86 ? 1.198 1.026 4.141 1.00 98.12 86 ILE A O 1
ATOM 657 N N . PHE A 1 87 ? 0.881 1.943 6.166 1.00 98.00 87 PHE A N 1
ATOM 658 C CA . PHE A 1 87 ? 2.282 1.812 6.579 1.00 98.00 87 PHE A CA 1
ATOM 659 C C . PHE A 1 87 ? 2.780 0.362 6.451 1.00 98.00 87 PHE A C 1
ATOM 661 O O . PHE A 1 87 ? 3.793 0.087 5.806 1.00 98.00 87 PHE A O 1
ATOM 668 N N . ARG A 1 88 ? 2.017 -0.593 6.999 1.00 98.19 88 ARG A N 1
ATOM 669 C CA . ARG A 1 88 ? 2.351 -2.023 6.924 1.00 98.19 88 ARG A CA 1
ATOM 670 C C . ARG A 1 88 ? 2.245 -2.585 5.508 1.00 98.19 88 ARG A C 1
ATOM 672 O O . ARG A 1 88 ? 3.015 -3.476 5.163 1.00 98.19 88 ARG A O 1
ATOM 679 N N . ALA A 1 89 ? 1.313 -2.094 4.699 1.00 97.44 89 ALA A N 1
ATOM 680 C CA . ALA A 1 89 ? 1.139 -2.506 3.314 1.00 97.44 89 ALA A CA 1
ATOM 681 C C . ALA A 1 89 ? 2.350 -2.097 2.464 1.00 97.44 89 ALA A C 1
ATOM 683 O O . ALA A 1 89 ? 2.895 -2.944 1.767 1.00 97.44 89 ALA A O 1
ATOM 684 N N . ARG A 1 90 ? 2.838 -0.855 2.601 1.00 97.19 90 ARG A N 1
ATOM 685 C CA . ARG A 1 90 ? 4.052 -0.373 1.917 1.00 97.19 90 ARG A CA 1
ATOM 686 C C . ARG A 1 90 ? 5.286 -1.193 2.293 1.00 97.19 90 ARG A C 1
ATOM 688 O O . ARG A 1 90 ? 6.005 -1.646 1.410 1.00 97.19 90 ARG A O 1
ATOM 695 N N . ALA A 1 91 ? 5.489 -1.454 3.587 1.00 97.38 91 ALA A N 1
ATOM 696 C CA . ALA A 1 91 ? 6.601 -2.286 4.053 1.00 97.38 91 ALA A CA 1
ATOM 697 C C . ALA A 1 91 ? 6.534 -3.722 3.496 1.00 97.38 91 ALA A C 1
ATOM 699 O O . ALA A 1 91 ? 7.552 -4.287 3.102 1.00 97.38 91 ALA A O 1
ATOM 700 N N . ARG A 1 92 ? 5.331 -4.309 3.427 1.00 97.12 92 ARG A N 1
ATOM 701 C CA . ARG A 1 92 ? 5.118 -5.634 2.827 1.00 97.12 92 ARG A CA 1
ATOM 702 C C . ARG A 1 92 ? 5.381 -5.629 1.327 1.00 97.12 92 ARG A C 1
ATOM 704 O O . ARG A 1 92 ? 6.065 -6.525 0.860 1.00 97.12 92 ARG A O 1
ATOM 711 N N . LEU A 1 93 ? 4.883 -4.629 0.603 1.00 95.44 93 LEU A N 1
ATOM 712 C CA . LEU A 1 93 ? 5.104 -4.504 -0.836 1.00 95.44 93 LEU A CA 1
ATOM 713 C C . LEU A 1 93 ? 6.593 -4.382 -1.161 1.00 95.44 93 LEU A C 1
ATOM 715 O O . LEU A 1 93 ? 7.082 -5.126 -1.998 1.00 95.44 93 LEU A O 1
ATOM 719 N N . ALA A 1 94 ? 7.324 -3.526 -0.443 1.00 94.31 94 ALA A N 1
ATOM 720 C CA . ALA A 1 94 ? 8.771 -3.400 -0.600 1.00 94.31 94 ALA A CA 1
ATOM 721 C C . ALA A 1 94 ? 9.507 -4.728 -0.347 1.00 94.31 94 ALA A C 1
ATOM 723 O O . ALA A 1 94 ? 10.477 -5.043 -1.028 1.00 94.31 94 ALA A O 1
ATOM 724 N N . ASN A 1 95 ? 9.039 -5.526 0.617 1.00 96.12 95 ASN A N 1
ATOM 725 C CA . ASN A 1 95 ? 9.612 -6.841 0.880 1.00 96.12 95 ASN A CA 1
ATOM 726 C C . ASN A 1 95 ? 9.304 -7.859 -0.229 1.00 96.12 95 ASN A C 1
ATOM 728 O O . ASN A 1 95 ? 10.168 -8.657 -0.563 1.00 96.12 95 ASN A O 1
ATOM 732 N N . GLU A 1 96 ? 8.090 -7.853 -0.786 1.00 94.38 96 GLU A N 1
ATOM 733 C CA . GLU A 1 96 ? 7.735 -8.742 -1.901 1.00 94.38 96 GLU A CA 1
ATOM 734 C C . GLU A 1 96 ? 8.487 -8.375 -3.185 1.00 94.38 96 GLU A C 1
ATOM 736 O O . GLU A 1 96 ? 8.966 -9.277 -3.865 1.00 94.38 96 GLU A O 1
ATOM 741 N N . LEU A 1 97 ? 8.668 -7.079 -3.464 1.00 92.50 97 LEU A N 1
ATOM 742 C CA . LEU A 1 97 ? 9.480 -6.603 -4.588 1.00 92.50 97 LEU A CA 1
ATOM 743 C C . LEU A 1 97 ? 10.925 -7.102 -4.477 1.00 92.50 97 LEU A C 1
ATOM 745 O O . LEU A 1 97 ? 11.417 -7.734 -5.405 1.00 92.50 97 LEU A O 1
ATOM 749 N N . ARG A 1 98 ? 11.557 -6.925 -3.308 1.00 93.38 98 ARG A N 1
ATOM 750 C CA . ARG A 1 98 ? 12.934 -7.384 -3.074 1.00 93.38 98 ARG A CA 1
ATOM 751 C C . ARG A 1 98 ? 13.095 -8.891 -3.292 1.00 93.38 98 ARG A C 1
ATOM 753 O O . ARG A 1 98 ? 14.030 -9.322 -3.947 1.00 93.38 98 ARG A O 1
ATOM 760 N N . LYS A 1 99 ? 12.161 -9.700 -2.779 1.00 91.44 99 LYS A N 1
ATOM 761 C CA . LYS A 1 99 ? 12.194 -11.160 -2.980 1.00 91.44 99 LYS A CA 1
ATOM 762 C C . LYS A 1 99 ? 12.094 -11.555 -4.450 1.00 91.44 99 LYS A C 1
ATOM 764 O O . LYS A 1 99 ? 12.606 -12.602 -4.820 1.00 91.44 99 LYS A O 1
ATOM 769 N N . MET A 1 100 ? 11.365 -10.778 -5.252 1.00 86.50 100 MET A N 1
ATOM 770 C CA . MET A 1 100 ? 11.222 -11.049 -6.679 1.00 86.50 100 MET A CA 1
ATOM 771 C C . MET A 1 100 ? 12.480 -10.639 -7.449 1.00 86.50 100 MET A C 1
ATOM 773 O O . MET A 1 100 ? 12.898 -11.371 -8.335 1.00 86.50 100 MET A O 1
ATOM 777 N N . GLU A 1 101 ? 13.100 -9.516 -7.076 1.00 83.12 101 GLU A N 1
ATOM 778 C CA . GLU A 1 101 ? 14.399 -9.085 -7.612 1.00 83.12 101 GLU A CA 1
ATOM 779 C C . GLU A 1 101 ? 15.506 -10.107 -7.310 1.00 83.12 101 GLU A C 1
ATOM 781 O O . GLU A 1 101 ? 16.327 -10.381 -8.172 1.00 83.12 101 GLU A O 1
ATOM 786 N N . GLU A 1 102 ? 15.506 -10.709 -6.117 1.00 81.88 102 GLU A N 1
ATOM 787 C CA . GLU A 1 102 ? 16.456 -11.765 -5.724 1.00 81.88 102 GLU A CA 1
ATOM 788 C C . GLU A 1 102 ? 16.193 -13.123 -6.408 1.00 81.88 102 GLU A C 1
ATOM 790 O O . GLU A 1 102 ? 17.039 -14.014 -6.346 1.00 81.88 102 GLU A O 1
ATOM 795 N N . ALA A 1 103 ? 15.015 -13.313 -7.011 1.00 74.44 103 ALA A N 1
ATOM 796 C CA . ALA A 1 103 ? 14.619 -14.555 -7.679 1.00 74.44 103 ALA A CA 1
ATOM 797 C C . ALA A 1 103 ? 14.883 -14.554 -9.200 1.00 74.44 103 ALA A C 1
ATOM 799 O O . ALA A 1 103 ? 14.615 -15.569 -9.850 1.00 74.44 103 ALA A O 1
ATOM 800 N N . LEU A 1 104 ? 15.371 -13.432 -9.742 1.00 58.12 104 LEU A N 1
ATOM 801 C CA . LEU A 1 104 ? 15.824 -13.238 -11.126 1.00 58.12 104 LEU A CA 1
ATOM 802 C C . LEU A 1 104 ? 17.338 -13.461 -11.237 1.00 58.12 104 LEU A C 1
ATOM 804 O O . LEU A 1 104 ? 17.752 -14.057 -12.257 1.00 58.12 104 LEU A O 1
#

Radius of gyration: 16.29 Å; chains: 1; bounding box: 42×35×41 Å